Protein 4KMF (pdb70)

Foldseek 3Di:
DVLVVLLVLLQVCCVVPPKAFLVVSCVVSVHDSVSSVVSQVVCVVVQQKDWDPDVRTIIHGD

Organism: Carassius auratus (NCBI:txid7957)

B-factor: mean 24.52, std 7.16, range [13.47, 57.77]

Secondary structure (DSSP, 8-state):
-HHHHHHHHHHHHHHHH-SEEHHHHHHHHT--HHHHHHHHHHHHHTTSEEE-S-SSPEEEE-

InterPro domains:
  IPR000719 Protein kinase domain [PF00069] (170-233)
  IPR000719 Protein kinase domain [PF00069] (311-495)
  IPR000719 Protein kinase domain [PS50011] (169-501)
  IPR000719 Protein kinase domain [SM00220] (169-501)
  IPR008271 Serine/threonine-protein kinase, active site [PS00108] (364-376)
  IPR011009 Protein kinase-like domain superfamily [SSF56112] (166-498)
  IPR017441 Protein kinase, ATP binding site [PS00107] (175-199)
  IPR036388 Winged helix-like DNA-binding domain superfamily [G3DSA:1.10.10.10] (2-63)
  IPR036388 Winged helix-like DNA-binding domain superfamily [G3DSA:1.10.10.10] (85-142)
  IPR036390 Winged helix DNA-binding domain superfamily [SSF46785] (6-68)
  IPR036390 Winged helix DNA-binding domain superfamily [SSF46785] (86-148)
  IPR042371 Z-binding domain [PF02295] (6-65)
  IPR042371 Z-binding domain [PF02295] (89-133)
  IPR042371 Z-binding domain [PS50139] (1-64)
  IPR042371 Z-binding domain [SM00550] (1-66)
  IPR042371 Z-binding domain [SM00550] (80-146)
  IPR050339 Cell Cycle and Stress Response Kinase [PTHR11042] (53-502)

CATH classification: 1.10.10.10

Nearest PDB structur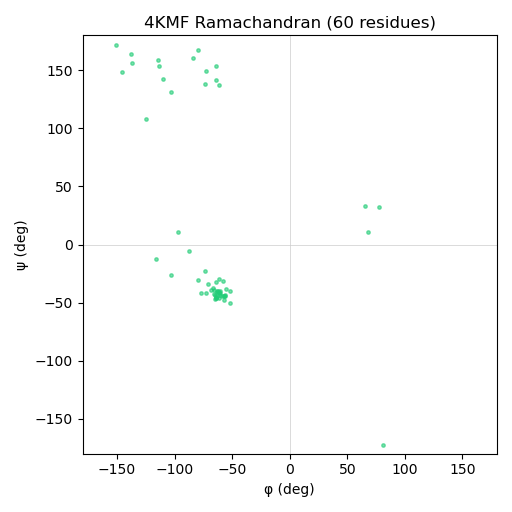es (foldseek):
  4kmf-assembly1_A-2  TM=1.016E+00  e=7.711E-12  Carassius auratus
  3f23-assembly1_A  TM=9.434E-01  e=3.575E-05  Homo sapiens
  3e6m-assembly3_E  TM=9.357E-01  e=2.410E-03  Ruegeria pomeroyi
  2a61-assembly2_D  TM=9.257E-01  e=3.622E-03  Thermotoga maritima
  1zao-assembly1_A  TM=8.444E-01  e=1.409E-02  Archaeoglobus fulgidus

Sequence (62 aa):
SAETQMERKIIDFLRQNGKSIALTIAKEIGLDKSTVNRHLYNLQRSNQVFNSNEKPPVWDLM

Radius of gyration: 10.18 Å; Cα contacts (8 Å, |Δi|>4): 71; chains: 1; bounding box: 21×24×24 Å

Solvent-accessible surface area: 4062 Å² total; per-residue (Å²): 111,83,85,71,81,39,27,151,95,0,36,92,21,2,72,85,93,30,146,12,54,10,116,65,0,9,84,120,37,62,47,89,118,83,26,0,33,112,1,0,101,64,1,62,217,62,100,79,0,84,30,44,137,97,203,84,42,29,1,37,58,130

Structure (mmCIF, N/CA/C/O backbone):
data_4KMF
#
_entry.id   4KMF
#
_cell.length_a   55.367
_cell.length_b   49.471
_cell.length_c   29.585
_cell.angle_alpha   90.000
_cell.angle_beta   97.220
_cell.angle_gamma   90.000
#
_symmetry.space_group_name_H-M   'C 1 2 1'
#
loop_
_entity.id
_entity.type
_entity.pdbx_description
1 polymer 'Interferon-inducible and double-stranded-dependent eIF-2kinase'
2 polymer "DNA (5'-D(*TP*CP*GP*CP*GP*CP*G)-3')"
3 non-polymer 'MANGANESE (II) ION'
4 water water
#
loop_
_atom_site.group_PDB
_atom_site.id
_atom_site.type_symbol
_atom_site.label_atom_id
_atom_site.label_alt_id
_atom_site.label_comp_id
_atom_site.label_asym_id
_atom_site.label_entity_id
_atom_site.label_seq_id
_atom_site.pdbx_PDB_ins_code
_atom_site.Cartn_x
_atom_site.Cartn_y
_atom_site.Cartn_z
_atom_site.occupancy
_atom_site.B_iso_or_equiv
_atom_site.auth_seq_id
_atom_site.auth_comp_id
_atom_site.auth_asym_id
_atom_site.auth_atom_id
_atom_site.pdbx_PDB_model_num
ATOM 1 N N . SER A 1 1 ? 8.384 11.052 -7.027 1.00 30.56 2 SER A N 1
ATOM 2 C CA . SER A 1 1 ? 7.608 11.672 -5.915 1.00 29.79 2 SER A CA 1
ATOM 3 C C . SER A 1 1 ? 8.422 11.783 -4.637 1.00 29.28 2 SER A C 1
ATOM 4 O O . SER A 1 1 ? 9.477 11.167 -4.489 1.00 29.76 2 SER A O 1
ATOM 7 N N . ALA A 1 2 ? 7.916 12.552 -3.699 1.00 28.49 3 ALA A N 1
ATOM 8 C CA . ALA A 1 2 ? 8.587 12.695 -2.424 1.00 28.18 3 ALA A CA 1
ATOM 9 C C . ALA A 1 2 ? 8.633 11.370 -1.662 1.00 28.01 3 ALA A C 1
ATOM 10 O O . ALA A 1 2 ? 9.591 11.138 -0.948 1.00 27.82 3 ALA A O 1
ATOM 12 N N . GLU A 1 3 ? 7.615 10.509 -1.812 1.00 28.21 4 GLU A N 1
ATOM 13 C CA . GLU A 1 3 ? 7.635 9.189 -1.151 1.00 29.13 4 GLU A CA 1
ATOM 14 C C . GLU A 1 3 ? 8.773 8.336 -1.696 1.00 27.68 4 GLU A C 1
ATOM 15 O O . GLU A 1 3 ? 9.508 7.708 -0.931 1.00 26.79 4 GLU A O 1
ATOM 21 N N . THR A 1 4 ? 8.922 8.337 -3.023 1.00 27.16 5 THR A N 1
ATOM 22 C CA . THR A 1 4 ? 10.031 7.655 -3.673 1.00 27.22 5 THR A CA 1
ATOM 23 C C . THR A 1 4 ? 11.372 8.151 -3.157 1.00 26.51 5 THR A C 1
ATOM 24 O O . THR A 1 4 ? 12.240 7.354 -2.837 1.00 25.82 5 THR A O 1
ATOM 28 N N . GLN A 1 5 ? 11.509 9.467 -3.023 1.00 26.26 6 GLN A N 1
ATOM 29 C CA . GLN A 1 5 ? 12.718 10.061 -2.521 1.00 26.69 6 GLN A CA 1
ATOM 30 C C . GLN A 1 5 ? 12.992 9.678 -1.050 1.00 25.74 6 GLN A C 1
ATOM 31 O O . GLN A 1 5 ? 14.107 9.303 -0.700 1.00 25.22 6 GLN A O 1
ATOM 37 N N . MET A 1 6 ? 11.966 9.696 -0.209 1.00 25.54 7 MET A N 1
ATOM 38 C CA . MET A 1 6 ? 12.073 9.164 1.158 1.00 25.61 7 MET A CA 1
ATOM 39 C C . MET A 1 6 ? 12.513 7.688 1.195 1.00 24.19 7 MET A C 1
ATOM 40 O O . MET A 1 6 ? 13.339 7.307 2.028 1.00 23.69 7 MET A O 1
ATO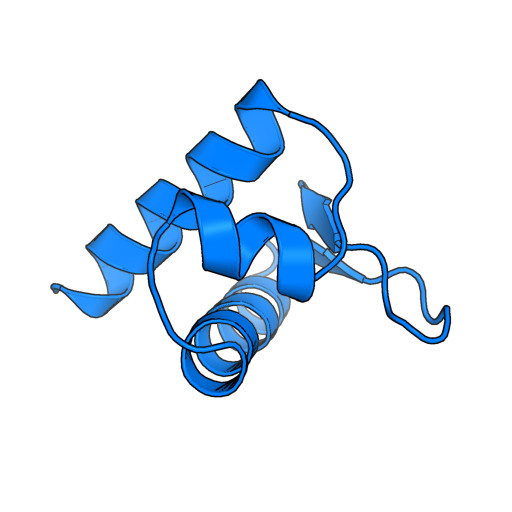M 45 N N . GLU A 1 7 ? 11.923 6.865 0.321 1.00 22.72 8 GLU A N 1
ATOM 46 C CA . GLU A 1 7 ? 12.300 5.462 0.227 1.00 22.10 8 GLU A CA 1
ATOM 47 C C . GLU A 1 7 ? 13.766 5.289 -0.150 1.00 22.75 8 GLU A C 1
ATOM 48 O O . GLU A 1 7 ? 14.464 4.439 0.427 1.00 23.61 8 GLU A O 1
ATOM 54 N N . ARG A 1 8 ? 14.247 6.129 -1.067 1.00 22.89 9 ARG A N 1
ATOM 55 C CA . ARG A 1 8 ? 15.657 6.130 -1.480 1.00 23.94 9 ARG A CA 1
ATOM 56 C C . ARG A 1 8 ? 16.573 6.424 -0.309 1.00 22.87 9 ARG A C 1
ATOM 57 O O . ARG A 1 8 ? 17.613 5.754 -0.141 1.00 23.15 9 ARG A O 1
ATOM 65 N N . LYS A 1 9 ? 16.167 7.389 0.524 1.00 22.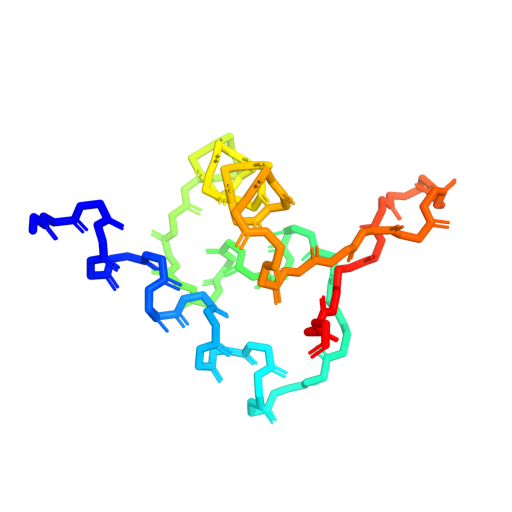38 10 LYS A N 1
ATOM 66 C CA . LYS A 1 9 ? 16.925 7.732 1.718 1.00 22.66 10 LYS A CA 1
ATOM 67 C C . LYS A 1 9 ? 17.002 6.578 2.718 1.00 21.63 10 LYS A C 1
ATOM 68 O O . LYS A 1 9 ? 18.047 6.346 3.312 1.00 20.83 10 LYS A O 1
ATOM 74 N N . ILE A 1 10 ? 15.898 5.847 2.890 1.00 20.69 11 ILE A N 1
ATOM 75 C CA . ILE A 1 10 ? 15.852 4.663 3.756 1.00 20.60 11 ILE A CA 1
ATOM 76 C C . ILE A 1 10 ? 16.775 3.566 3.211 1.00 20.69 11 ILE A C 1
ATOM 77 O O . ILE A 1 10 ? 17.533 2.950 3.958 1.00 21.55 11 ILE A O 1
ATOM 82 N N . ILE A 1 11 ? 16.709 3.319 1.908 1.00 21.17 12 ILE A N 1
ATOM 83 C CA . ILE A 1 11 ? 17.628 2.353 1.280 1.00 22.06 12 ILE A CA 1
ATOM 84 C C . ILE A 1 11 ? 19.103 2.744 1.477 1.00 22.70 12 ILE A C 1
ATOM 85 O O . ILE A 1 11 ? 19.937 1.891 1.818 1.00 22.32 12 ILE A O 1
ATOM 90 N N . ASP A 1 12 ? 19.412 4.026 1.287 1.00 24.19 13 ASP A N 1
ATOM 91 C CA . ASP A 1 12 ? 20.784 4.514 1.480 1.00 25.11 13 ASP A CA 1
ATOM 92 C C . ASP A 1 12 ? 21.230 4.300 2.923 1.00 25.05 13 ASP A C 1
ATOM 93 O O . ASP A 1 12 ? 22.379 3.893 3.181 1.00 25.56 13 ASP A O 1
ATOM 98 N N . PHE A 1 13 ? 20.323 4.581 3.863 1.00 23.40 14 PHE A N 1
ATOM 99 C CA . PHE A 1 13 ? 20.591 4.340 5.264 1.00 22.73 14 PHE A CA 1
ATOM 100 C C . PHE A 1 13 ? 20.956 2.869 5.543 1.00 22.99 14 PHE A C 1
ATOM 101 O O . PHE A 1 13 ? 21.932 2.573 6.280 1.00 23.60 14 PHE A O 1
ATOM 109 N N . LEU A 1 14 ? 20.161 1.942 5.003 1.00 21.90 15 LEU A N 1
ATOM 110 C CA . LEU A 1 14 ? 20.471 0.523 5.204 1.00 23.16 15 LEU A CA 1
ATOM 111 C C . LEU A 1 14 ? 21.754 0.102 4.510 1.00 24.28 15 LEU A C 1
ATOM 112 O O . LEU A 1 14 ? 22.479 -0.725 5.048 1.00 25.39 15 LEU A O 1
ATOM 117 N N . ARG A 1 15 ? 22.025 0.642 3.328 1.00 25.19 16 ARG A N 1
ATOM 118 C CA . ARG A 1 15 ? 23.307 0.369 2.632 1.00 26.58 16 ARG A CA 1
ATOM 119 C C . ARG A 1 15 ? 24.494 0.861 3.477 1.00 27.46 16 ARG A C 1
ATOM 120 O O . ARG A 1 15 ? 25.520 0.156 3.576 1.00 28.89 16 ARG A O 1
ATOM 122 N N . GLN A 1 16 ? 24.351 2.037 4.110 1.00 27.66 17 GLN A N 1
ATOM 123 C CA . GLN A 1 16 ? 25.445 2.636 4.880 1.00 28.41 17 GLN A CA 1
ATOM 124 C C . GLN A 1 16 ? 25.594 2.011 6.263 1.00 28.82 17 GLN A C 1
ATOM 125 O O . GLN A 1 16 ? 26.707 1.907 6.790 1.00 30.39 17 GLN A O 1
ATOM 127 N N . ASN A 1 17 ? 24.502 1.548 6.840 1.00 28.53 18 ASN A N 1
ATOM 128 C CA . ASN A 1 17 ? 24.537 1.147 8.242 1.00 29.52 18 ASN A CA 1
ATOM 129 C C . ASN A 1 17 ? 24.287 -0.319 8.537 1.00 29.13 18 ASN A C 1
ATOM 130 O O . ASN A 1 17 ? 24.513 -0.764 9.659 1.00 30.31 18 ASN A O 1
ATOM 135 N N . GLY A 1 18 ? 23.810 -1.067 7.552 1.00 27.95 19 GLY A N 1
ATOM 136 C CA . GLY A 1 18 ? 23.514 -2.457 7.768 1.00 27.08 19 GLY A CA 1
ATOM 137 C C . GLY A 1 18 ? 22.167 -2.631 8.427 1.00 25.88 19 GLY A C 1
ATOM 138 O O . GLY A 1 18 ? 21.402 -1.675 8.585 1.00 26.04 19 GLY A O 1
ATOM 139 N N . LYS A 1 19 ? 21.873 -3.862 8.808 1.00 25.12 20 LYS A N 1
ATOM 140 C CA . LYS A 1 19 ? 20.527 -4.209 9.240 1.00 25.13 20 LYS A CA 1
ATOM 141 C C . LYS A 1 19 ? 20.106 -3.418 10.480 1.00 23.58 20 LYS A C 1
ATOM 142 O O . LYS A 1 19 ? 20.899 -3.194 11.382 1.00 24.32 20 LYS A O 1
ATOM 148 N N . SER A 1 20 ? 18.871 -2.926 10.490 1.00 22.27 21 SER A N 1
ATOM 149 C CA . SER A 1 20 ? 18.449 -1.929 11.470 1.00 21.44 21 SER A CA 1
ATOM 150 C C . SER A 1 20 ? 16.988 -2.132 11.841 1.00 20.68 21 SER A C 1
ATOM 151 O O . SER A 1 20 ? 16.212 -2.590 11.018 1.00 20.21 21 SER A O 1
ATOM 154 N N . ILE A 1 21 ? 16.619 -1.809 13.076 1.00 20.72 22 ILE A N 1
ATOM 155 C CA . ILE A 1 21 ? 15.204 -1.789 13.435 1.00 20.21 22 ILE A CA 1
ATOM 156 C C . ILE A 1 21 ? 14.598 -0.442 13.024 1.00 19.19 22 ILE A C 1
ATOM 157 O O . ILE A 1 21 ? 15.332 0.529 12.806 1.00 19.18 22 ILE A O 1
ATOM 162 N N . ALA A 1 22 ? 13.270 -0.381 12.893 1.00 19.00 23 ALA A N 1
ATOM 163 C CA . ALA A 1 22 ? 12.585 0.833 12.455 1.00 19.18 23 ALA A CA 1
ATOM 164 C C . ALA A 1 22 ? 12.911 2.052 13.313 1.00 19.85 23 ALA A C 1
ATOM 165 O O . ALA A 1 22 ? 13.044 3.145 12.793 1.00 20.05 23 ALA A O 1
ATOM 167 N N . LEU A 1 23 ? 13.046 1.860 14.622 1.00 21.55 24 LEU A N 1
ATOM 168 C CA . LEU A 1 23 ? 13.233 2.979 15.536 1.00 23.26 24 LEU A CA 1
ATOM 169 C C . LEU A 1 23 ? 14.547 3.674 15.205 1.00 22.40 24 LEU A C 1
ATOM 170 O O . LEU A 1 23 ? 14.613 4.879 15.142 1.00 23.45 24 LEU A O 1
ATOM 175 N N . THR A 1 24 ? 15.576 2.907 14.916 1.00 22.51 25 THR A N 1
ATOM 176 C CA . THR A 1 24 ? 16.858 3.493 14.511 1.00 22.16 25 THR A CA 1
ATOM 177 C C . THR A 1 24 ? 16.828 4.290 13.183 1.00 21.11 25 THR A C 1
ATOM 178 O O . THR A 1 24 ? 17.386 5.382 13.075 1.00 21.47 25 THR A O 1
ATOM 182 N N . ILE A 1 25 ? 16.188 3.698 12.175 1.00 19.91 26 ILE A N 1
ATOM 183 C CA . ILE A 1 25 ? 16.041 4.304 10.876 1.00 18.95 26 ILE A CA 1
ATOM 184 C C . ILE A 1 25 ? 15.247 5.586 11.049 1.00 19.20 26 ILE A C 1
ATOM 185 O O . ILE A 1 25 ? 15.612 6.635 10.502 1.00 19.89 26 ILE A O 1
ATOM 190 N N . ALA A 1 26 ? 14.156 5.530 11.808 1.00 19.32 27 ALA A N 1
ATOM 191 C CA . ALA A 1 26 ? 13.356 6.748 12.051 1.00 19.71 27 ALA A CA 1
ATOM 192 C C . ALA A 1 26 ? 14.141 7.899 12.653 1.00 20.48 27 ALA A C 1
ATOM 193 O O . ALA A 1 26 ? 13.997 9.038 12.206 1.00 21.69 27 ALA A O 1
ATOM 195 N N . LYS A 1 27 ? 14.980 7.617 13.640 1.00 21.01 28 LYS A N 1
ATOM 196 C CA . LYS A 1 27 ? 15.765 8.665 14.280 1.00 22.24 28 LYS A CA 1
ATOM 197 C C . LYS A 1 27 ? 16.724 9.345 13.293 1.00 23.32 28 LYS A C 1
ATOM 198 O O . LYS A 1 27 ? 16.881 10.568 13.333 1.00 23.33 28 LYS A O 1
ATOM 200 N N . GLU A 1 28 ? 17.349 8.566 12.408 1.00 23.17 29 GLU A N 1
ATOM 201 C CA . GLU A 1 28 ? 18.286 9.136 11.414 1.00 23.61 29 GLU A CA 1
ATOM 202 C C . GLU A 1 28 ? 17.634 9.842 10.213 1.00 23.42 29 GLU A C 1
ATOM 203 O O . GLU A 1 28 ? 18.076 10.913 9.788 1.00 23.38 29 GLU A O 1
ATOM 209 N N . ILE A 1 29 ? 16.586 9.270 9.661 1.00 22.19 30 ILE A N 1
ATOM 210 C CA . ILE A 1 29 ? 15.883 9.928 8.558 1.00 23.37 30 ILE A CA 1
ATOM 211 C C . ILE A 1 29 ? 15.067 11.113 9.116 1.00 22.75 30 ILE A C 1
ATOM 212 O O . ILE A 1 29 ? 14.732 12.060 8.383 1.00 23.77 30 ILE A O 1
ATOM 217 N N . GLY A 1 30 ? 14.758 11.052 10.422 1.00 21.31 31 GLY A N 1
ATOM 218 C CA . GLY A 1 30 ? 14.054 12.111 11.148 1.00 20.77 31 GLY A CA 1
ATOM 219 C C . GLY A 1 30 ? 12.568 12.112 10.870 1.00 20.73 31 GLY A C 1
ATOM 220 O O . GLY A 1 30 ? 11.931 13.180 10.850 1.00 20.20 31 GLY A O 1
ATOM 22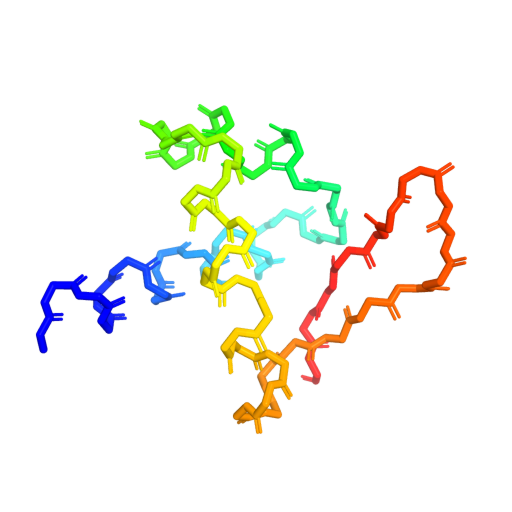1 N N . LEU A 1 31 ? 12.010 10.918 10.634 1.00 21.21 32 LEU A N 1
ATOM 222 C CA . LEU A 1 31 ? 10.578 10.738 10.420 1.00 22.45 32 LEU A CA 1
ATOM 223 C C . LEU A 1 31 ? 9.996 9.934 11.570 1.00 22.32 32 LEU A C 1
ATOM 224 O O . LEU A 1 31 ? 10.695 9.157 12.207 1.00 23.53 32 LEU A O 1
ATOM 229 N N . ASP A 1 32 ? 8.712 10.103 11.847 1.00 22.45 33 ASP A N 1
ATOM 230 C CA . ASP A 1 32 ? 8.097 9.301 12.905 1.00 23.48 33 ASP A CA 1
ATOM 231 C C . ASP A 1 32 ? 8.123 7.811 12.525 1.00 22.78 33 ASP A C 1
ATOM 232 O O . ASP A 1 32 ? 8.122 7.473 11.337 1.00 22.11 33 ASP A O 1
ATOM 237 N N . LYS A 1 33 ? 8.128 6.944 13.530 1.00 22.62 34 LYS A N 1
ATOM 238 C CA . LYS A 1 33 ? 8.166 5.491 13.341 1.00 23.40 34 LYS A CA 1
ATOM 239 C C . LYS A 1 33 ? 7.067 4.953 12.364 1.00 22.13 34 LYS A C 1
ATOM 240 O O . LYS A 1 33 ? 7.356 4.099 11.534 1.00 21.58 34 LYS A O 1
ATOM 246 N N . SER A 1 34 ? 5.846 5.477 12.415 1.00 21.98 35 SER A N 1
ATOM 247 C CA . SER A 1 34 ? 4.760 4.954 11.583 1.00 21.10 35 SER A CA 1
ATOM 248 C C . SER A 1 34 ? 5.021 5.256 10.139 1.00 20.15 35 SER A C 1
ATOM 249 O O . SER A 1 34 ? 4.720 4.471 9.266 1.00 19.94 35 SER A O 1
ATOM 252 N N . THR A 1 35 ? 5.544 6.437 9.871 1.00 19.77 36 THR A N 1
ATOM 253 C CA . THR A 1 35 ? 5.897 6.826 8.512 1.00 20.24 36 THR A CA 1
ATOM 254 C C . THR A 1 35 ? 7.024 5.967 7.956 1.00 18.60 36 THR A C 1
ATOM 255 O O . THR A 1 35 ? 6.948 5.509 6.817 1.00 17.50 36 THR A O 1
ATOM 259 N N . VAL A 1 36 ? 8.072 5.773 8.751 1.00 18.40 37 VAL A N 1
ATOM 260 C CA . VAL A 1 36 ? 9.151 4.861 8.379 1.00 18.64 37 VAL A CA 1
ATOM 261 C C . VAL A 1 36 ? 8.611 3.470 8.107 1.00 17.67 37 VAL A C 1
ATOM 262 O O . VAL A 1 36 ? 8.978 2.862 7.101 1.00 16.68 37 VAL A O 1
ATOM 266 N N . ASN A 1 37 ? 7.718 2.977 8.973 1.00 16.56 38 ASN A N 1
ATOM 267 C CA . ASN A 1 37 ? 7.163 1.644 8.758 1.00 16.60 38 ASN A CA 1
ATOM 268 C C . ASN A 1 37 ? 6.318 1.565 7.499 1.00 16.52 38 ASN A C 1
ATOM 269 O O . ASN A 1 37 ? 6.385 0.587 6.773 1.00 16.06 38 ASN A O 1
ATOM 274 N N . ARG A 1 38 ? 5.544 2.608 7.210 1.00 15.81 39 ARG A N 1
ATOM 275 C CA . ARG A 1 38 ? 4.810 2.667 5.940 1.00 16.93 39 ARG A CA 1
ATOM 276 C C . ARG A 1 38 ? 5.786 2.425 4.765 1.00 16.69 39 ARG A C 1
ATOM 277 O O . ARG A 1 38 ? 5.563 1.570 3.912 1.00 16.72 39 ARG A O 1
ATOM 285 N N . HIS A 1 39 ? 6.887 3.160 4.763 1.00 17.05 40 HIS A N 1
ATOM 286 C CA . HIS A 1 39 ? 7.890 3.007 3.723 1.00 17.41 40 HIS A CA 1
ATOM 287 C C . HIS A 1 39 ? 8.582 1.659 3.723 1.00 16.47 40 HIS A C 1
ATOM 288 O O . HIS A 1 39 ? 8.805 1.092 2.650 1.00 15.04 40 HIS A O 1
ATOM 295 N N . LEU A 1 40 ? 8.941 1.140 4.900 1.00 16.07 41 LEU A N 1
ATOM 296 C CA . LEU A 1 40 ? 9.619 -0.171 4.964 1.00 15.64 41 LEU A CA 1
ATOM 297 C C . LEU A 1 40 ? 8.726 -1.285 4.379 1.00 15.78 41 LEU A C 1
ATOM 298 O O . LEU A 1 40 ? 9.204 -2.135 3.631 1.00 15.83 41 LEU A O 1
ATOM 303 N N . TYR A 1 41 ? 7.434 -1.279 4.725 1.00 15.87 42 TYR A N 1
ATOM 304 C CA . TYR A 1 41 ? 6.539 -2.312 4.203 1.00 16.08 42 TYR A CA 1
ATOM 305 C C . TYR A 1 41 ? 6.259 -2.138 2.708 1.00 17.31 42 TYR A C 1
ATOM 306 O O . TYR A 1 41 ? 6.149 -3.149 2.008 1.00 17.20 42 TYR A O 1
ATOM 315 N N . ASN A 1 42 ? 6.201 -0.890 2.202 1.00 17.17 43 ASN A N 1
ATOM 316 C CA . ASN A 1 42 ? 6.136 -0.680 0.728 1.00 17.77 43 ASN A CA 1
ATOM 317 C C . ASN A 1 42 ? 7.402 -1.214 0.071 1.00 17.93 43 ASN A C 1
ATOM 318 O O . ASN A 1 42 ? 7.328 -1.905 -0.948 1.00 18.77 43 ASN A O 1
ATOM 323 N N . LEU A 1 43 ? 8.561 -0.911 0.669 1.00 18.27 44 LEU A N 1
ATOM 324 C CA . LEU A 1 43 ? 9.853 -1.405 0.168 1.00 17.78 44 LEU A CA 1
ATOM 325 C C . LEU A 1 43 ? 9.916 -2.928 0.206 1.00 18.12 44 LEU A C 1
ATOM 326 O O . LEU A 1 43 ? 10.590 -3.541 -0.598 1.00 19.28 44 LEU A O 1
ATOM 331 N N . GLN A 1 44 ? 9.219 -3.558 1.135 1.00 18.89 45 GLN A N 1
ATOM 332 C CA . GLN A 1 44 ? 9.129 -4.995 1.135 1.00 19.66 45 GLN A CA 1
ATOM 333 C C . GLN A 1 44 ? 8.238 -5.533 0.010 1.00 20.57 45 GLN A C 1
ATOM 334 O O . GLN A 1 44 ? 8.588 -6.514 -0.663 1.00 20.04 45 GLN A O 1
ATOM 340 N N . ARG A 1 45 ? 7.104 -4.876 -0.226 1.00 20.56 46 ARG A N 1
ATOM 341 C CA . ARG A 1 45 ? 6.253 -5.204 -1.362 1.00 21.50 46 ARG A CA 1
ATOM 342 C C . ARG A 1 45 ? 6.997 -5.072 -2.685 1.00 21.23 46 ARG A C 1
ATOM 343 O O . ARG A 1 45 ? 6.759 -5.839 -3.596 1.00 22.47 46 ARG A O 1
ATOM 351 N N . SER A 1 46 ? 7.945 -4.147 -2.755 1.00 20.67 47 SER A N 1
ATOM 352 C CA . SER A 1 46 ? 8.643 -3.868 -3.994 1.00 20.19 47 SER A CA 1
ATOM 353 C C . SER A 1 46 ? 9.970 -4.600 -4.068 1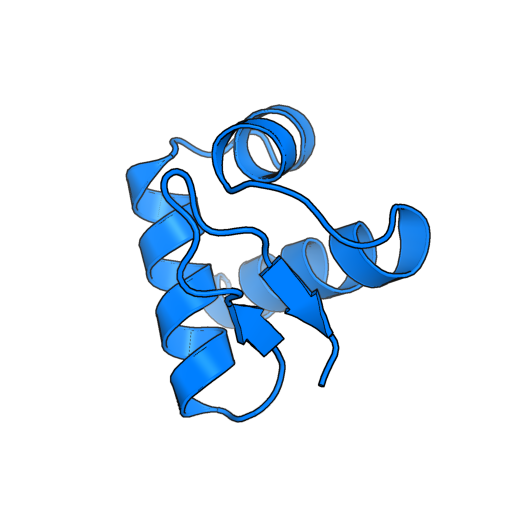.00 20.30 47 SER A C 1
ATOM 354 O O . SER A 1 46 ? 10.782 -4.334 -4.956 1.00 20.16 47 SER A O 1
ATOM 357 N N . ASN A 1 47 ? 10.173 -5.523 -3.128 1.00 20.11 48 ASN A N 1
ATOM 358 C CA . ASN A 1 47 ? 11.307 -6.466 -3.120 1.00 21.27 48 ASN A CA 1
ATOM 359 C C . ASN A 1 47 ? 12.650 -5.758 -2.945 1.00 20.93 48 ASN A C 1
ATOM 360 O O . ASN A 1 47 ? 13.687 -6.203 -3.449 1.00 21.98 48 ASN A O 1
ATOM 365 N N . GLN A 1 48 ? 12.651 -4.666 -2.188 1.00 20.07 49 GLN A N 1
ATOM 366 C CA . GLN A 1 48 ? 13.906 -3.939 -1.969 1.00 20.28 49 GLN A CA 1
ATOM 367 C C . GLN A 1 48 ? 14.492 -4.220 -0.579 1.00 20.24 49 GLN A C 1
ATOM 368 O O . GLN A 1 48 ? 15.696 -4.075 -0.358 1.00 21.20 49 GLN A O 1
ATOM 374 N N . VAL A 1 49 ? 13.630 -4.577 0.364 1.00 19.88 50 VAL A N 1
ATOM 375 C CA . VAL A 1 49 ? 14.039 -4.893 1.727 1.00 18.93 50 VAL A CA 1
ATOM 376 C C . VAL A 1 49 ? 13.283 -6.121 2.208 1.00 19.51 50 VAL A C 1
ATOM 377 O O 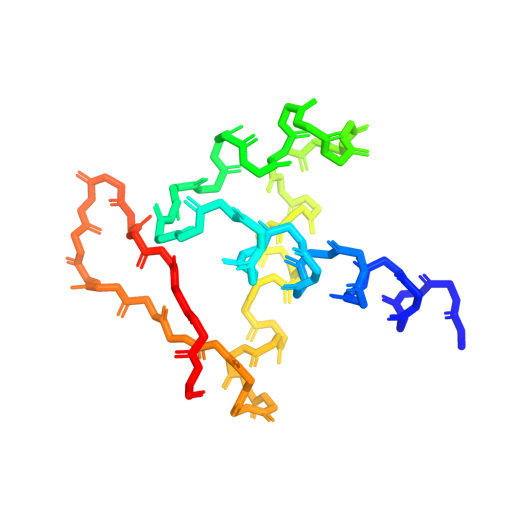. VAL A 1 49 ? 12.289 -6.508 1.597 1.00 20.77 50 VAL A O 1
ATOM 381 N N . PHE A 1 50 ? 13.769 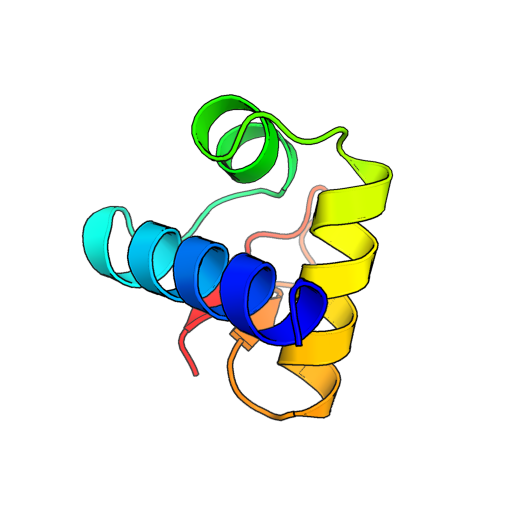-6.734 3.285 1.00 19.94 51 PHE A N 1
ATOM 382 C CA . PHE A 1 50 ? 13.043 -7.811 3.982 1.00 20.93 51 PHE A CA 1
ATOM 383 C C . PHE A 1 50 ? 13.156 -7.595 5.493 1.00 21.87 51 PHE A C 1
ATOM 384 O O . PHE A 1 50 ? 14.078 -6.934 5.983 1.00 19.89 51 PHE A O 1
ATOM 392 N N . ASN A 1 51 ? 12.204 -8.142 6.239 1.00 24.37 52 ASN A N 1
ATOM 393 C CA . ASN A 1 51 ? 12.344 -8.090 7.689 1.00 26.65 52 ASN A CA 1
ATOM 394 C C . ASN A 1 51 ? 12.520 -9.474 8.310 1.00 27.45 52 ASN A C 1
ATOM 395 O O . ASN A 1 51 ? 12.173 -10.486 7.685 1.00 28.80 52 ASN A O 1
ATOM 400 N N . SER A 1 52 ? 13.075 -9.505 9.515 1.00 27.16 53 SER A N 1
ATOM 401 C CA . SER A 1 52 ? 13.590 -10.737 10.108 1.00 28.13 53 SER A CA 1
ATOM 402 C C . SER A 1 52 ? 12.561 -11.544 10.874 1.00 29.60 53 SER A C 1
ATOM 403 O O . SER A 1 52 ? 12.886 -12.647 11.351 1.00 31.35 53 SER A O 1
ATOM 406 N N . ASN A 1 53 ? 11.346 -11.023 11.038 1.00 29.71 54 ASN A N 1
ATOM 407 C CA . ASN A 1 53 ? 10.348 -11.715 11.909 1.00 30.28 54 ASN A CA 1
ATOM 408 C C . ASN A 1 53 ? 10.693 -11.722 13.400 1.00 28.63 54 ASN A C 1
ATOM 409 O O . ASN A 1 53 ? 10.058 -12.430 14.212 1.00 29.32 54 ASN A O 1
ATOM 414 N N . GLU A 1 54 ? 11.693 -10.944 13.765 1.00 25.42 55 GLU A N 1
ATOM 415 C CA . GLU A 1 54 ? 11.940 -10.715 15.147 1.00 23.83 55 GLU A CA 1
ATOM 416 C C . GLU A 1 54 ? 10.949 -9.659 15.635 1.00 22.90 55 GLU A C 1
ATOM 417 O O . GLU A 1 54 ? 10.279 -9.021 14.839 1.00 22.60 55 GLU A O 1
ATOM 423 N N . LYS A 1 55 ? 10.848 -9.496 16.947 1.00 22.11 56 LYS A N 1
ATOM 424 C CA . LYS A 1 55 ? 10.080 -8.395 17.545 1.00 23.24 56 LYS A CA 1
ATOM 425 C C . LYS A 1 55 ? 11.046 -7.667 18.480 1.00 23.92 56 LYS A C 1
ATOM 426 O O . LYS A 1 55 ? 11.393 -8.211 19.523 1.00 25.63 56 LYS A O 1
ATOM 432 N N . PRO A 1 56 ? 11.503 -6.444 18.106 1.00 23.83 57 PRO A N 1
ATOM 433 C CA . PRO A 1 56 ? 11.155 -5.703 16.891 1.00 23.90 57 PRO A CA 1
ATOM 434 C C . PRO A 1 56 ? 11.792 -6.282 15.614 1.00 22.96 57 PRO A C 1
ATOM 435 O O . PRO A 1 56 ? 12.873 -6.860 15.679 1.00 22.91 57 PRO A O 1
ATOM 439 N N . PRO A 1 57 ? 11.117 -6.141 14.465 1.00 22.41 58 PRO A N 1
ATOM 440 C CA . PRO A 1 57 ? 11.707 -6.635 13.208 1.00 21.61 58 PRO A CA 1
ATOM 441 C C . PRO A 1 57 ? 12.976 -5.898 12.848 1.00 20.70 58 PRO A C 1
ATOM 442 O O . PRO A 1 57 ? 13.075 -4.675 13.056 1.00 20.59 58 PRO A O 1
ATOM 446 N N . VAL A 1 58 ? 13.935 -6.653 12.321 1.00 19.99 59 VAL A N 1
ATOM 447 C CA . VAL A 1 58 ? 15.203 -6.113 11.827 1.00 19.84 59 VAL A CA 1
ATOM 448 C C . VAL A 1 58 ? 15.111 -6.074 10.302 1.00 19.83 59 VAL A C 1
ATOM 449 O O . VAL A 1 58 ? 14.672 -7.055 9.660 1.00 21.88 59 VAL A O 1
ATOM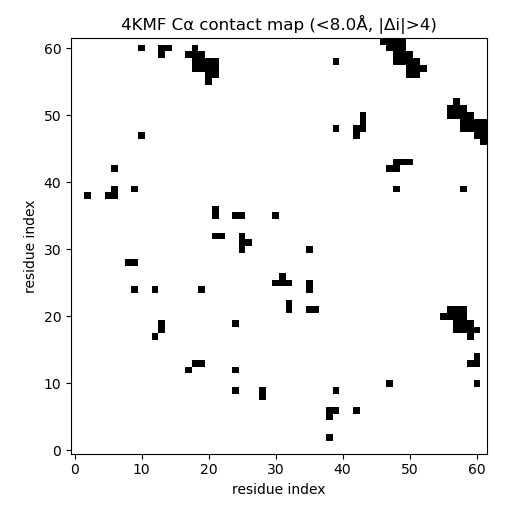 453 N N . TRP A 1 59 ? 15.462 -4.932 9.716 1.00 18.77 60 TRP A N 1
ATOM 454 C CA . TRP A 1 59 ? 15.249 -4.716 8.280 1.00 18.67 60 TRP A CA 1
ATOM 455 C C . TRP A 1 59 ? 16.585 -4.694 7.595 1.00 19.51 60 TRP A C 1
ATOM 456 O O . TRP A 1 59 ? 17.565 -4.172 8.162 1.00 19.76 60 TRP A O 1
ATOM 467 N N . ASP A 1 60 ? 16.645 -5.265 6.398 1.00 19.98 61 ASP A N 1
ATOM 468 C CA . ASP A 1 60 ? 17.870 -5.152 5.605 1.00 21.54 61 ASP A CA 1
ATOM 469 C C . ASP A 1 60 ? 17.558 -5.197 4.120 1.00 22.55 61 ASP A C 1
ATOM 470 O O . ASP A 1 60 ? 16.421 -5.448 3.719 1.00 21.64 61 ASP A O 1
ATOM 475 N N . LEU A 1 61 ? 18.579 -4.931 3.306 1.00 23.47 62 LEU A N 1
ATOM 476 C CA . LEU A 1 61 ? 18.441 -4.914 1.853 1.00 25.13 62 LEU A CA 1
ATOM 477 C C . LEU A 1 61 ? 18.310 -6.302 1.244 1.00 25.85 62 LEU A C 1
ATOM 478 O O . LEU A 1 61 ? 19.009 -7.221 1.651 1.00 26.63 62 LEU A O 1
ATOM 483 N N . MET A 1 62 ? 17.409 -6.458 0.274 1.00 27.97 63 MET A N 1
ATOM 484 C CA . MET A 1 62 ? 17.322 -7.689 -0.510 1.00 29.66 63 MET A CA 1
ATOM 485 C C . MET A 1 62 ? 18.592 -7.874 -1.327 1.00 30.38 63 MET A C 1
ATOM 486 O O . MET A 1 62 ? 19.169 -6.886 -1.766 1.00 31.55 63 MET A O 1
#